Protein AF-A0A1A8IM45-F1 (afdb_monomer_lite)

pLDDT: mean 83.85, std 16.29, range [35.72, 97.88]

Foldseek 3Di:
DPDDDDDPDPPDDPLEAEAEFEPPDDLVVSLVVLLCQQVVHDDPDSPRDRRPHYDYDDDDNRPVSSVVSVVVNCVSDDDDDDDDDDDDDDD

Sequence (91 aa):
SEGNGVCPIPGIPADMLHMRVKEGSKIHNLLQFVSNRMQGRGGEDSTRTPVRQVVFTGSGRGITKTITCVEILKREVEGLHQLSKLHYKTI

Organism: Nothobranchius kuhntae (NCBI:txid321403)

Radius of gyration: 13.76 Å; chains: 1; bounding box: 36×26×33 Å

InterPro domains:
  IPR002775 DNA/RNA-binding protein Alba-like [PF01918] (18-89)
  IPR036882 Alba-like domain superfamily [G3DSA:3.30.110.20] (15-91)
  IPR036882 Alba-like domain superfamily [SSF82704] (18-90)
  IPR051958 Alba-like nucleic acid-binding [PTHR13516] (12-90)

Secondary structure (DSSP, 8-state):
-------SSTT--TT-EEEEE-TT--HHHHHHHHHHHHTT-S-S-TT-PPP--EEEEE-GGGHHHHHHHHHHHHHHSTT------------

Structure (mmCIF, N/CA/C/O backbone):
data_AF-A0A1A8IM45-F1
#
_entry.id   AF-A0A1A8IM45-F1
#
loop_
_atom_site.group_PDB
_atom_site.id
_atom_site.type_symbol
_atom_site.label_atom_id
_atom_site.label_alt_id
_atom_site.label_comp_id
_atom_site.label_asym_id
_atom_site.label_entity_id
_atom_site.label_seq_id
_atom_site.pdbx_PDB_ins_code
_atom_site.Cartn_x
_atom_site.Cartn_y
_atom_site.Cartn_z
_atom_site.occupancy
_atom_site.B_iso_or_equiv
_atom_site.auth_seq_id
_atom_site.auth_comp_id
_atom_site.auth_asym_id
_atom_site.auth_atom_id
_atom_site.pdbx_PD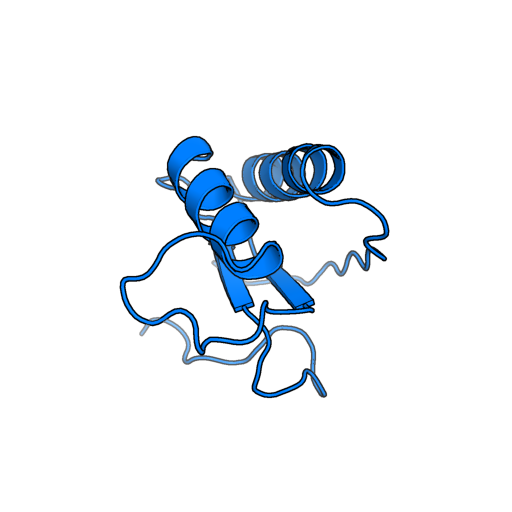B_model_num
ATOM 1 N N . SER A 1 1 ? -4.972 -17.997 18.549 1.00 35.72 1 SER A N 1
ATOM 2 C CA . SER A 1 1 ? -4.960 -18.733 17.272 1.00 35.72 1 SER A CA 1
ATOM 3 C C . SER A 1 1 ? -5.070 -17.740 16.130 1.00 35.72 1 SER A C 1
ATOM 5 O O . SER A 1 1 ? -6.155 -17.245 15.854 1.00 35.72 1 SER A O 1
ATOM 7 N N . GLU A 1 2 ? -3.933 -17.336 15.561 1.00 41.91 2 GLU A N 1
ATOM 8 C CA . GLU A 1 2 ? -3.873 -16.337 14.489 1.00 41.91 2 GLU A CA 1
ATOM 9 C C . GLU A 1 2 ? -4.468 -16.929 13.205 1.00 41.91 2 GLU A C 1
ATOM 11 O O . GLU A 1 2 ? -3.970 -17.922 12.681 1.00 41.91 2 GLU A O 1
ATOM 16 N N . GLY A 1 3 ? -5.584 -16.353 12.751 1.00 42.03 3 GLY A N 1
ATOM 17 C CA . GLY A 1 3 ? -6.398 -16.863 11.650 1.00 42.03 3 GLY A CA 1
ATOM 18 C C . GLY A 1 3 ? -5.589 -17.174 10.393 1.00 42.03 3 GLY A C 1
ATOM 19 O O . GLY A 1 3 ? -4.952 -16.304 9.796 1.00 42.03 3 GLY A O 1
ATOM 20 N N . ASN A 1 4 ? -5.662 -18.446 10.022 1.00 44.06 4 ASN A N 1
ATOM 21 C CA . ASN A 1 4 ? -5.074 -19.075 8.859 1.00 44.06 4 ASN A CA 1
ATOM 22 C C . ASN A 1 4 ? -5.502 -18.359 7.558 1.00 44.06 4 ASN A C 1
ATOM 24 O O . ASN A 1 4 ? -6.657 -18.422 7.156 1.00 44.06 4 ASN A O 1
ATOM 28 N N . GLY A 1 5 ? -4.567 -17.644 6.929 1.00 56.72 5 GLY A N 1
ATOM 29 C CA . GLY A 1 5 ? -4.264 -17.768 5.497 1.00 56.72 5 GLY A CA 1
ATOM 30 C C . GLY A 1 5 ? -5.320 -17.519 4.409 1.00 56.72 5 GLY A C 1
ATOM 31 O O . GLY A 1 5 ? -5.025 -17.860 3.269 1.00 56.72 5 GLY A O 1
ATOM 32 N N . VAL A 1 6 ? -6.500 -16.947 4.662 1.00 53.84 6 VAL A N 1
ATOM 33 C CA . VAL A 1 6 ? -7.440 -16.665 3.556 1.00 53.84 6 VAL A CA 1
ATOM 34 C C . VAL A 1 6 ? -7.080 -15.338 2.885 1.00 53.84 6 VAL A C 1
ATOM 36 O O . VAL A 1 6 ? -7.117 -14.274 3.507 1.00 53.84 6 VAL A O 1
ATOM 39 N N . CYS A 1 7 ? -6.705 -15.407 1.605 1.00 56.03 7 CYS A N 1
ATOM 40 C CA . CYS A 1 7 ? -6.522 -14.237 0.751 1.00 56.03 7 CYS A CA 1
ATOM 41 C C . CYS A 1 7 ? -7.816 -13.392 0.784 1.00 56.03 7 CYS A C 1
ATOM 43 O O . CYS A 1 7 ? -8.890 -13.949 0.551 1.00 56.03 7 CYS A O 1
ATOM 45 N N . PRO A 1 8 ? -7.767 -12.072 1.063 1.00 61.44 8 PRO A N 1
ATOM 46 C CA . PRO A 1 8 ? -8.982 -11.268 1.255 1.00 61.44 8 PRO A CA 1
ATOM 47 C C . PRO A 1 8 ? -9.831 -11.109 -0.011 1.00 61.44 8 PRO A C 1
ATOM 49 O O . PRO A 1 8 ? -10.918 -10.535 0.030 1.00 61.44 8 PRO A O 1
ATOM 52 N N . ILE A 1 9 ? -9.323 -11.567 -1.151 1.00 63.59 9 ILE A N 1
ATOM 53 C CA . ILE A 1 9 ? -9.972 -11.466 -2.446 1.00 63.59 9 ILE A CA 1
ATOM 54 C C . ILE A 1 9 ? -10.014 -12.885 -3.036 1.00 63.59 9 ILE A C 1
ATOM 56 O O . ILE A 1 9 ? -8.975 -13.408 -3.445 1.00 63.59 9 ILE A O 1
ATOM 60 N N . PRO A 1 10 ? -11.195 -13.525 -3.070 1.00 65.81 10 PRO A N 1
ATOM 61 C CA . PRO A 1 10 ? -11.387 -14.796 -3.762 1.00 65.81 10 PRO A CA 1
ATOM 62 C C . PRO A 1 10 ? -11.049 -14.660 -5.254 1.00 65.81 10 PRO A C 1
ATOM 64 O O . PRO A 1 10 ? -11.351 -13.630 -5.857 1.00 65.81 10 PRO A O 1
ATOM 67 N N . GLY A 1 11 ? -10.449 -15.694 -5.851 1.00 65.94 11 GLY A N 1
ATOM 68 C CA . GLY A 1 11 ? -10.142 -15.727 -7.289 1.00 65.94 11 GLY A CA 1
ATOM 69 C C . GLY A 1 11 ? -8.842 -15.029 -7.702 1.00 65.94 11 GLY A C 1
ATOM 70 O O . GLY A 1 11 ? -8.659 -14.738 -8.880 1.00 65.94 11 GLY A O 1
ATOM 71 N N . ILE A 1 12 ? -7.942 -14.747 -6.758 1.00 65.62 12 ILE A N 1
ATOM 72 C CA . ILE A 1 12 ? -6.629 -14.185 -7.080 1.00 65.62 12 ILE A CA 1
ATOM 73 C C . ILE A 1 12 ? -5.664 -15.260 -7.628 1.00 65.62 12 ILE A C 1
ATOM 75 O O . ILE A 1 12 ? -5.634 -16.369 -7.087 1.00 65.62 12 ILE A O 1
ATOM 79 N N . PRO A 1 13 ? -4.843 -14.930 -8.646 1.00 69.25 13 PRO A N 1
ATOM 80 C CA . PRO A 1 13 ? -3.796 -15.799 -9.188 1.00 69.25 13 PRO A CA 1
ATOM 81 C C . PRO A 1 13 ? -2.748 -16.270 -8.164 1.00 69.25 13 PRO A C 1
ATOM 83 O O . PRO A 1 13 ? -2.396 -15.557 -7.224 1.00 69.25 13 PRO A O 1
ATOM 86 N N . ALA A 1 14 ? -2.183 -17.462 -8.383 1.00 65.94 14 ALA A N 1
ATOM 87 C CA . ALA A 1 14 ? -1.172 -18.060 -7.502 1.00 65.94 14 ALA A CA 1
ATOM 88 C C . ALA A 1 14 ? 0.166 -17.288 -7.455 1.00 65.94 14 ALA A C 1
ATOM 90 O O . ALA A 1 14 ? 0.949 -17.469 -6.524 1.00 65.94 14 ALA A O 1
ATOM 91 N N . ASP A 1 15 ? 0.433 -16.421 -8.433 1.00 74.81 15 ASP A N 1
ATOM 92 C CA . ASP A 1 15 ? 1.650 -15.612 -8.558 1.00 74.81 15 ASP A CA 1
ATOM 93 C C . ASP A 1 15 ? 1.540 -14.217 -7.906 1.00 74.81 15 ASP A C 1
ATOM 95 O O . ASP A 1 15 ? 2.479 -13.417 -7.976 1.00 74.81 15 ASP A O 1
ATOM 99 N N . MET A 1 16 ? 0.429 -13.925 -7.221 1.00 84.06 16 MET A N 1
ATOM 100 C CA . MET A 1 16 ? 0.220 -12.660 -6.514 1.00 84.06 16 MET A CA 1
ATOM 101 C C . MET A 1 16 ? 1.142 -12.513 -5.294 1.00 84.06 16 MET A C 1
ATOM 103 O O . MET A 1 16 ? 1.237 -13.385 -4.428 1.00 84.06 16 MET A O 1
ATOM 107 N N . LEU A 1 17 ? 1.754 -11.335 -5.151 1.00 89.69 17 LEU A N 1
ATOM 108 C CA . LEU A 1 17 ? 2.470 -10.960 -3.937 1.00 89.69 17 LEU A CA 1
ATOM 109 C C . LEU A 1 17 ? 1.517 -10.428 -2.846 1.00 89.69 17 LEU A C 1
ATOM 111 O O . LEU A 1 17 ? 0.855 -9.413 -3.041 1.00 89.69 17 LEU A O 1
ATOM 115 N N . HIS A 1 18 ? 1.495 -11.043 -1.657 1.00 91.19 18 HIS A N 1
ATOM 116 C CA . HIS A 1 18 ? 0.705 -10.549 -0.515 1.00 91.19 18 HIS A CA 1
ATOM 117 C C . HIS A 1 18 ? 1.560 -9.778 0.502 1.00 91.19 18 HIS A C 1
ATOM 119 O O . HIS A 1 18 ? 2.363 -10.354 1.236 1.00 91.19 18 HIS A O 1
ATOM 125 N N . MET A 1 19 ? 1.339 -8.467 0.596 1.00 94.25 19 MET A N 1
ATOM 126 C CA . MET A 1 19 ? 2.012 -7.548 1.513 1.00 94.25 19 MET A CA 1
ATOM 127 C C . MET A 1 19 ? 1.130 -7.247 2.735 1.00 94.25 19 MET A C 1
ATOM 129 O O . MET A 1 19 ? 0.149 -6.504 2.663 1.00 94.25 19 MET A O 1
ATOM 133 N N . ARG A 1 20 ? 1.485 -7.805 3.899 1.00 92.94 20 ARG A N 1
ATOM 134 C CA . ARG A 1 20 ? 0.779 -7.550 5.167 1.00 92.94 20 ARG A CA 1
ATOM 135 C C . ARG A 1 20 ? 1.405 -6.375 5.914 1.00 92.94 20 ARG A C 1
ATOM 137 O O . ARG A 1 20 ? 2.536 -6.465 6.386 1.00 92.94 20 ARG A O 1
ATOM 144 N N . VAL A 1 21 ? 0.644 -5.299 6.068 1.00 95.56 21 VAL A N 1
ATOM 145 C CA . VAL A 1 21 ? 1.062 -4.081 6.760 1.00 95.56 21 VAL A CA 1
ATOM 146 C C . VAL A 1 21 ? 0.489 -4.081 8.174 1.00 95.56 21 VAL A C 1
ATOM 148 O O . VAL A 1 21 ? -0.722 -4.045 8.390 1.00 95.56 21 VAL A O 1
ATOM 151 N N . LYS A 1 22 ? 1.385 -4.139 9.155 1.00 93.69 22 LYS A N 1
ATOM 152 C CA . LYS A 1 22 ? 1.088 -4.082 10.588 1.00 93.69 22 LYS A CA 1
ATOM 153 C C . LYS A 1 22 ? 1.600 -2.759 11.161 1.00 93.69 22 LYS A C 1
ATOM 155 O O . LYS A 1 22 ? 2.349 -2.029 10.515 1.00 93.69 22 LYS A O 1
ATOM 160 N N . GLU A 1 23 ? 1.251 -2.463 12.408 1.00 91.81 23 GLU A N 1
ATOM 161 C CA . GLU A 1 23 ? 1.770 -1.282 13.108 1.00 91.81 23 GLU A CA 1
ATOM 162 C C . GLU A 1 23 ? 3.307 -1.250 13.152 1.00 91.81 23 GLU A C 1
ATOM 164 O O . GLU A 1 23 ? 3.896 -0.206 12.896 1.00 91.81 23 GLU A O 1
ATOM 169 N N . GLY A 1 24 ? 3.969 -2.389 13.367 1.00 93.38 24 GLY A N 1
ATOM 170 C CA . GLY A 1 24 ? 5.436 -2.484 13.358 1.00 93.38 24 GLY A CA 1
ATOM 171 C C . GLY A 1 24 ? 6.084 -2.477 11.967 1.00 93.38 24 GLY A C 1
ATOM 172 O O . GLY A 1 24 ? 7.308 -2.530 11.865 1.00 93.38 24 GLY A O 1
ATOM 173 N N . SER A 1 25 ? 5.303 -2.432 10.881 1.00 95.94 25 SER A N 1
ATOM 174 C CA . SER A 1 25 ? 5.858 -2.465 9.528 1.00 95.94 25 SER A CA 1
ATOM 175 C C . SER A 1 25 ? 6.675 -1.209 9.225 1.00 95.94 25 SER A C 1
ATOM 177 O O . SER A 1 25 ? 6.199 -0.077 9.376 1.00 95.94 25 SER A O 1
ATOM 179 N N . LYS A 1 26 ? 7.900 -1.430 8.740 1.00 96.38 26 LYS A N 1
ATOM 180 C CA . LYS A 1 26 ? 8.782 -0.394 8.199 1.00 96.38 26 LYS A CA 1
ATOM 181 C C . LYS A 1 26 ? 8.429 -0.167 6.730 1.00 96.38 26 LYS A C 1
ATOM 183 O O . LYS A 1 26 ? 8.670 -1.046 5.907 1.00 96.38 26 LYS A O 1
ATOM 188 N N . ILE A 1 27 ? 7.865 1.000 6.417 1.00 96.44 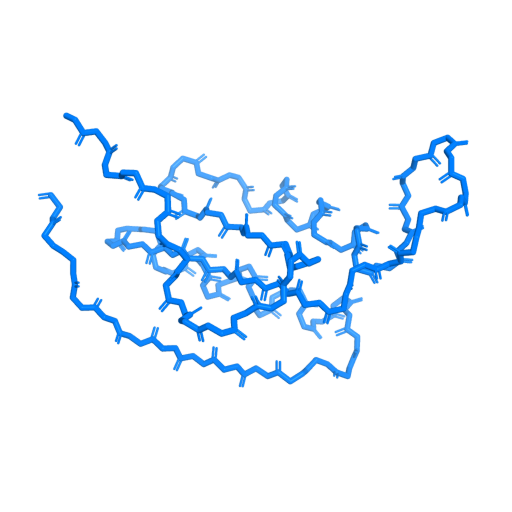27 ILE A N 1
ATOM 189 C CA . ILE A 1 27 ? 7.390 1.352 5.066 1.00 96.44 27 ILE A CA 1
ATOM 190 C C . ILE A 1 27 ? 8.505 1.184 4.027 1.00 96.44 27 ILE A C 1
ATOM 192 O O . ILE A 1 27 ? 8.294 0.509 3.027 1.00 96.44 27 ILE A O 1
ATOM 196 N N . HIS A 1 28 ? 9.704 1.702 4.313 1.00 95.88 28 HIS A N 1
ATOM 197 C CA . HIS A 1 28 ? 10.870 1.586 3.433 1.00 95.88 28 HIS A CA 1
ATOM 198 C C . HIS A 1 28 ? 11.154 0.135 3.012 1.00 95.88 28 HIS A C 1
ATOM 200 O O . HIS A 1 28 ? 11.269 -0.160 1.828 1.00 95.88 28 HIS A O 1
ATOM 206 N N . ASN A 1 29 ? 11.197 -0.791 3.975 1.00 96.12 29 ASN A N 1
ATOM 207 C CA . ASN A 1 29 ? 11.507 -2.193 3.695 1.00 96.12 29 ASN A CA 1
ATOM 208 C C . ASN A 1 29 ? 10.418 -2.860 2.846 1.00 96.12 29 ASN A C 1
ATOM 210 O O . ASN A 1 29 ? 10.728 -3.689 1.995 1.00 96.12 29 ASN A O 1
ATOM 214 N N . LEU A 1 30 ? 9.148 -2.509 3.081 1.00 96.62 30 LEU A N 1
ATOM 215 C CA . LEU A 1 30 ? 8.041 -3.025 2.279 1.00 96.62 30 LEU A CA 1
ATOM 216 C C . LEU A 1 30 ? 8.149 -2.541 0.835 1.00 96.62 30 LEU A C 1
ATOM 218 O O . LEU A 1 30 ? 8.069 -3.371 -0.065 1.00 96.62 30 LEU A O 1
ATOM 222 N N . LEU A 1 31 ? 8.359 -1.237 0.636 1.00 96.69 31 LEU A N 1
ATOM 223 C CA . LEU A 1 31 ? 8.483 -0.609 -0.681 1.00 96.69 31 LEU A CA 1
ATOM 224 C C . LEU A 1 31 ? 9.659 -1.175 -1.468 1.00 96.69 31 LEU A C 1
ATOM 226 O O . LEU A 1 31 ? 9.460 -1.690 -2.562 1.00 96.69 31 LEU A O 1
ATOM 230 N N . GLN A 1 32 ? 10.855 -1.198 -0.872 1.00 94.81 32 GLN A N 1
ATOM 231 C CA . GLN A 1 32 ? 12.041 -1.755 -1.519 1.00 94.81 32 GLN A CA 1
ATOM 232 C C . GLN A 1 32 ? 11.794 -3.194 -1.990 1.00 94.81 32 GLN A C 1
ATOM 234 O O . GLN A 1 32 ? 12.159 -3.554 -3.105 1.00 94.81 32 GLN A O 1
ATOM 239 N N . PHE A 1 33 ? 11.139 -4.016 -1.167 1.00 94.50 33 PHE A N 1
ATOM 240 C CA . PHE A 1 33 ? 10.837 -5.397 -1.521 1.00 94.50 33 PHE A CA 1
ATOM 241 C C . PHE A 1 33 ? 9.802 -5.519 -2.652 1.00 94.50 33 PHE A C 1
ATOM 243 O O . PHE A 1 33 ? 10.031 -6.271 -3.603 1.00 94.50 33 PHE A O 1
ATOM 250 N N . VAL A 1 34 ? 8.670 -4.804 -2.574 1.00 95.25 34 VAL A N 1
ATOM 251 C CA . VAL A 1 34 ? 7.619 -4.903 -3.604 1.00 95.25 34 VAL A CA 1
ATOM 252 C C . VAL A 1 34 ? 8.092 -4.351 -4.946 1.00 95.25 34 VAL A C 1
ATOM 254 O O . VAL A 1 34 ? 7.869 -4.992 -5.971 1.00 95.25 34 VAL A O 1
ATOM 257 N N . SER A 1 35 ? 8.790 -3.217 -4.947 1.00 94.06 35 SER A N 1
ATOM 258 C CA . SER A 1 35 ? 9.232 -2.538 -6.162 1.00 94.06 35 SER A CA 1
ATOM 259 C C . SER A 1 35 ? 10.271 -3.367 -6.898 1.00 94.06 35 SER A C 1
ATOM 261 O O . SER A 1 35 ? 10.145 -3.580 -8.101 1.00 94.06 35 SER A O 1
ATOM 263 N N . ASN A 1 36 ? 11.216 -3.953 -6.160 1.00 92.25 36 ASN A N 1
ATOM 264 C CA . ASN A 1 36 ? 12.168 -4.916 -6.699 1.00 92.25 36 ASN A CA 1
ATOM 265 C C . ASN A 1 36 ? 11.456 -6.093 -7.378 1.00 92.25 36 ASN A C 1
ATOM 267 O O . ASN A 1 36 ? 11.719 -6.405 -8.537 1.00 92.25 36 ASN A O 1
ATOM 271 N N . ARG A 1 37 ? 10.470 -6.694 -6.707 1.00 91.06 37 ARG A N 1
ATOM 272 C CA . ARG A 1 37 ? 9.769 -7.867 -7.240 1.00 91.06 37 ARG A CA 1
ATOM 273 C C . ARG A 1 37 ? 8.876 -7.559 -8.448 1.00 91.06 37 ARG A C 1
ATOM 275 O O . ARG A 1 37 ? 8.804 -8.383 -9.358 1.00 91.06 37 ARG A O 1
ATOM 282 N N . MET A 1 38 ? 8.212 -6.402 -8.467 1.00 91.19 38 MET A N 1
ATOM 283 C CA . MET A 1 38 ? 7.368 -5.947 -9.586 1.00 91.19 38 MET A CA 1
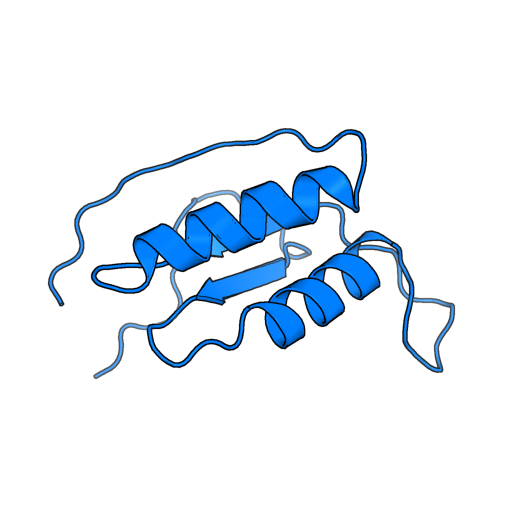ATOM 284 C C . MET A 1 38 ? 8.199 -5.506 -10.801 1.00 91.19 38 MET A C 1
ATOM 286 O O . MET A 1 38 ? 7.739 -5.620 -11.931 1.00 91.19 38 MET A O 1
ATOM 290 N N . GLN A 1 39 ? 9.429 -5.027 -10.585 1.00 90.25 39 GLN A N 1
ATOM 291 C CA . GLN A 1 39 ? 10.342 -4.583 -11.649 1.00 90.25 39 GLN A CA 1
ATOM 292 C C . GLN A 1 39 ? 11.346 -5.666 -12.082 1.00 90.25 39 GLN A C 1
ATOM 294 O O . GLN A 1 39 ? 12.196 -5.401 -12.928 1.00 90.25 39 GLN A O 1
ATOM 299 N N . GLY A 1 40 ? 11.294 -6.865 -11.488 1.00 85.19 40 GLY A N 1
ATOM 300 C CA . GLY A 1 40 ? 12.259 -7.939 -11.757 1.00 85.19 40 GLY A CA 1
ATOM 301 C C . GLY A 1 40 ? 13.685 -7.623 -11.297 1.00 85.19 40 GLY A C 1
ATOM 302 O O . GLY A 1 40 ? 14.643 -8.178 -11.824 1.00 85.19 40 GLY A O 1
ATOM 303 N N . ARG A 1 41 ? 13.846 -6.706 -10.339 1.00 75.25 41 ARG A N 1
ATOM 304 C CA . ARG A 1 41 ? 15.136 -6.302 -9.773 1.00 75.25 41 ARG A CA 1
ATOM 305 C C . ARG A 1 41 ? 15.387 -7.094 -8.490 1.00 75.25 41 ARG A C 1
ATOM 307 O O . ARG A 1 41 ? 14.499 -7.209 -7.656 1.00 75.25 41 ARG A O 1
ATOM 314 N N . GLY A 1 42 ? 16.602 -7.602 -8.294 1.00 61.00 42 GLY A N 1
ATOM 315 C CA . GLY A 1 42 ? 17.025 -8.215 -7.029 1.00 61.00 42 GLY A CA 1
ATOM 316 C C . GLY A 1 42 ? 16.892 -9.741 -6.975 1.00 61.00 42 GLY A C 1
ATOM 317 O O . GLY A 1 42 ? 15.850 -10.284 -6.607 1.00 61.00 42 GLY A O 1
ATOM 318 N N . GLY A 1 43 ? 18.007 -10.407 -7.273 1.00 56.38 43 GLY A N 1
ATOM 319 C CA . GLY A 1 43 ? 18.245 -11.841 -7.116 1.00 56.38 43 GLY A CA 1
ATOM 320 C C . GLY A 1 43 ? 19.345 -12.307 -8.071 1.00 56.38 43 GLY A C 1
ATOM 321 O O . GLY A 1 43 ? 19.375 -11.871 -9.215 1.00 56.38 43 GLY A O 1
ATOM 322 N N . GLU A 1 44 ? 20.232 -13.186 -7.602 1.00 55.00 44 GLU A N 1
ATOM 323 C CA . GLU A 1 44 ? 21.327 -13.822 -8.369 1.00 55.00 44 GLU A CA 1
ATOM 324 C C . GLU A 1 44 ? 20.818 -14.680 -9.547 1.00 55.00 44 GLU A C 1
ATOM 326 O O . GLU A 1 44 ? 21.578 -15.081 -10.420 1.00 55.00 44 GLU A O 1
ATOM 331 N N . ASP A 1 45 ? 19.505 -14.911 -9.593 1.00 52.81 45 ASP A N 1
ATOM 332 C CA . ASP A 1 45 ? 18.814 -15.709 -10.591 1.00 52.81 45 ASP A CA 1
ATOM 333 C C . ASP A 1 45 ? 17.956 -14.797 -11.484 1.00 52.81 45 ASP A C 1
ATOM 335 O O . ASP A 1 45 ? 16.805 -14.460 -11.185 1.00 52.81 45 ASP A O 1
ATOM 339 N N . SER A 1 46 ? 18.553 -14.353 -12.590 1.00 53.81 46 SER A N 1
ATOM 340 C CA . SER A 1 46 ? 17.979 -13.455 -13.608 1.00 53.81 46 SER A CA 1
ATOM 341 C C . SER A 1 46 ? 16.788 -14.069 -14.367 1.00 53.81 46 SER A C 1
ATOM 343 O O . SER A 1 46 ? 16.250 -13.459 -15.289 1.00 53.81 46 SER A O 1
ATOM 345 N N . THR A 1 47 ? 16.371 -15.279 -13.990 1.00 58.72 47 THR A N 1
ATOM 346 C CA . THR A 1 47 ? 15.303 -16.070 -14.615 1.00 58.72 47 THR A CA 1
ATOM 347 C C . THR A 1 47 ? 13.912 -15.775 -14.048 1.00 58.72 47 THR A C 1
ATOM 349 O O . THR A 1 47 ? 12.899 -16.209 -14.601 1.00 58.72 47 THR A O 1
ATOM 352 N N . ARG A 1 48 ? 13.822 -15.030 -12.941 1.00 69.81 48 ARG A N 1
ATOM 353 C CA . ARG A 1 48 ? 12.562 -14.842 -12.223 1.00 69.81 48 ARG A CA 1
ATOM 354 C C . ARG A 1 48 ? 11.687 -13.769 -12.875 1.00 69.81 48 ARG A C 1
ATOM 356 O O . ARG A 1 48 ? 11.993 -12.581 -12.818 1.00 69.81 48 ARG A O 1
ATOM 363 N N . THR A 1 49 ? 10.554 -14.184 -13.441 1.00 80.62 49 THR A N 1
ATOM 364 C CA . THR A 1 49 ? 9.563 -13.273 -14.033 1.00 80.62 49 THR A CA 1
ATOM 365 C C . THR A 1 49 ? 9.059 -12.253 -12.996 1.00 80.62 49 THR A C 1
ATOM 367 O O . THR A 1 49 ? 8.706 -12.655 -11.880 1.00 80.62 49 THR A O 1
ATOM 370 N N . PRO A 1 50 ? 8.999 -10.948 -13.335 1.00 87.75 50 PRO A N 1
ATOM 371 C CA . PRO A 1 50 ? 8.426 -9.933 -12.458 1.00 87.75 50 PRO A CA 1
ATOM 372 C C . PRO A 1 50 ? 6.981 -10.271 -12.083 1.00 87.75 50 PRO A C 1
ATOM 374 O O . PRO A 1 50 ? 6.201 -10.713 -12.932 1.00 87.75 50 PRO A O 1
ATOM 377 N N . VAL A 1 51 ? 6.607 -10.041 -10.823 1.00 89.25 51 VAL A N 1
ATOM 378 C CA . VAL A 1 51 ? 5.207 -10.224 -10.411 1.00 89.25 51 VAL A CA 1
ATOM 379 C C . VAL A 1 51 ? 4.352 -9.109 -11.002 1.00 89.25 51 VAL A C 1
ATOM 381 O O . VAL A 1 51 ? 4.760 -7.952 -11.030 1.00 89.25 51 VAL A O 1
ATOM 384 N N . ARG A 1 52 ? 3.157 -9.457 -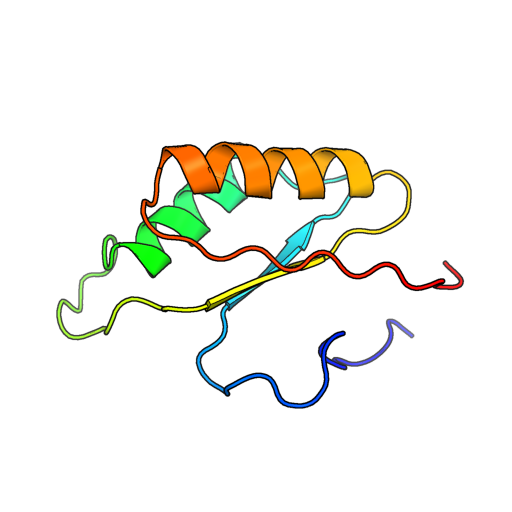11.483 1.00 88.12 52 ARG A N 1
ATOM 385 C CA . ARG A 1 52 ? 2.239 -8.498 -12.121 1.00 88.12 52 ARG A CA 1
ATOM 386 C C . ARG A 1 52 ? 1.147 -7.989 -11.189 1.00 88.12 52 ARG A C 1
ATOM 388 O O . ARG A 1 52 ? 0.420 -7.066 -11.542 1.00 88.12 52 ARG A O 1
ATOM 395 N N . GLN A 1 53 ? 1.002 -8.607 -10.019 1.00 90.12 53 GLN A N 1
ATOM 396 C CA . GLN A 1 53 ? -0.061 -8.304 -9.070 1.00 90.12 53 GLN A CA 1
ATOM 397 C C . GLN A 1 53 ? 0.458 -8.336 -7.636 1.00 90.12 53 GLN A C 1
ATOM 399 O O . GLN A 1 53 ? 1.220 -9.221 -7.236 1.00 90.12 53 GLN A O 1
ATOM 404 N N . VAL A 1 54 ? -0.013 -7.376 -6.846 1.00 92.62 54 VAL A N 1
ATOM 405 C CA . VAL A 1 54 ? 0.269 -7.270 -5.419 1.00 92.62 54 VAL A CA 1
ATOM 406 C C . VAL A 1 54 ? -1.003 -6.896 -4.669 1.00 92.62 54 VAL A C 1
ATOM 408 O O . VAL A 1 54 ? -1.782 -6.060 -5.122 1.00 92.62 54 VAL A O 1
ATOM 411 N N . VAL A 1 55 ? -1.199 -7.491 -3.497 1.00 93.38 55 VAL A N 1
ATOM 412 C CA . VAL A 1 55 ? -2.253 -7.107 -2.557 1.00 93.38 55 VAL A CA 1
ATOM 413 C C . VAL A 1 55 ? -1.620 -6.593 -1.283 1.00 93.38 55 VAL A C 1
ATOM 415 O O . VAL A 1 55 ? -0.837 -7.287 -0.639 1.00 93.38 55 VAL A O 1
ATOM 418 N N . PHE A 1 56 ? -2.014 -5.389 -0.887 1.00 95.38 56 PHE A N 1
ATOM 419 C CA . PHE A 1 56 ? -1.693 -4.830 0.416 1.00 95.38 56 PHE A CA 1
ATOM 420 C C . PHE A 1 56 ? -2.877 -5.010 1.359 1.00 95.38 56 PHE A C 1
ATOM 422 O O . PHE A 1 56 ? -4.007 -4.664 1.025 1.00 95.38 56 PHE A O 1
ATOM 429 N N . THR A 1 57 ? -2.619 -5.528 2.557 1.00 94.00 57 THR A N 1
ATOM 430 C CA . THR A 1 57 ? -3.637 -5.645 3.609 1.00 94.00 57 THR A CA 1
ATOM 431 C C . THR A 1 57 ? -3.152 -4.987 4.881 1.00 94.00 57 THR A C 1
ATOM 433 O O . THR A 1 57 ? -2.065 -5.319 5.355 1.00 94.00 57 THR A O 1
ATOM 436 N N . GLY A 1 58 ? -3.992 -4.161 5.487 1.00 93.94 58 GLY A N 1
ATOM 437 C CA . GLY A 1 58 ? -3.787 -3.657 6.837 1.00 93.94 58 GLY A CA 1
ATOM 438 C C . GLY A 1 58 ? -5.114 -3.448 7.547 1.00 93.94 58 GLY A C 1
ATOM 439 O O . GLY A 1 58 ? -6.166 -3.352 6.923 1.00 93.94 58 GLY A O 1
ATOM 440 N N . SER A 1 59 ? -5.053 -3.407 8.872 1.00 92.69 59 SER A N 1
ATOM 441 C CA . SER A 1 59 ? -6.209 -3.234 9.752 1.00 92.69 59 SER A CA 1
ATOM 442 C C . SER A 1 59 ? -5.841 -2.344 10.938 1.00 92.69 59 SER A C 1
ATOM 444 O O . SER A 1 59 ? -4.664 -2.251 11.304 1.00 92.69 59 SER A O 1
ATOM 446 N N . GLY A 1 60 ? -6.834 -1.694 11.550 1.00 92.69 60 GLY A N 1
ATOM 447 C CA . GLY A 1 60 ? -6.627 -0.799 12.693 1.00 92.69 60 GLY A CA 1
ATOM 448 C C . GLY A 1 60 ? -5.567 0.272 12.407 1.00 92.69 60 GLY A C 1
ATOM 449 O O . GLY A 1 60 ? -5.588 0.916 11.359 1.00 92.69 60 GLY A O 1
ATOM 450 N N . ARG A 1 61 ? -4.575 0.409 13.298 1.00 93.12 61 ARG A N 1
ATOM 451 C CA . ARG A 1 61 ? -3.466 1.378 13.156 1.00 93.12 61 ARG A CA 1
ATOM 452 C C . ARG A 1 61 ? -2.564 1.142 11.929 1.00 93.12 61 ARG A C 1
ATOM 454 O O . ARG A 1 61 ? -1.760 2.002 11.584 1.00 93.12 61 ARG A O 1
ATOM 461 N N . GLY A 1 62 ? -2.689 0.000 11.245 1.00 93.56 62 GLY A N 1
ATOM 462 C CA . GLY A 1 62 ? -1.963 -0.299 10.006 1.00 93.56 62 GLY A CA 1
ATOM 463 C C . GLY A 1 62 ? -2.590 0.282 8.731 1.00 93.56 62 GLY A C 1
ATOM 464 O O . GLY A 1 62 ? -1.932 0.277 7.690 1.00 93.56 62 GLY A O 1
ATOM 465 N N . ILE A 1 63 ? -3.831 0.786 8.780 1.00 94.62 63 ILE A N 1
ATOM 466 C CA . ILE A 1 63 ? -4.577 1.221 7.582 1.00 94.62 63 ILE A CA 1
ATOM 467 C C . ILE A 1 63 ? -3.857 2.365 6.861 1.00 94.62 63 ILE A C 1
ATOM 469 O O . ILE A 1 63 ? -3.539 2.227 5.681 1.00 94.62 63 ILE A O 1
ATOM 473 N N . THR A 1 64 ? -3.508 3.448 7.563 1.00 96.94 64 THR A N 1
ATOM 474 C CA . THR A 1 64 ? -2.818 4.599 6.951 1.00 96.94 64 THR A CA 1
ATOM 475 C C . THR A 1 64 ? -1.508 4.183 6.288 1.00 96.94 64 THR A C 1
ATOM 477 O O . THR A 1 64 ? -1.266 4.542 5.142 1.00 96.94 64 THR A O 1
ATOM 480 N N . LYS A 1 65 ? -0.699 3.336 6.944 1.00 97.19 65 LYS A N 1
ATOM 481 C CA . LYS A 1 65 ? 0.552 2.817 6.362 1.00 97.19 65 LYS A CA 1
ATOM 482 C C . LYS A 1 65 ? 0.313 1.989 5.104 1.00 97.19 65 LYS A C 1
ATOM 484 O O . LYS A 1 65 ? 1.127 2.038 4.189 1.00 97.19 65 LYS A O 1
ATOM 489 N N . THR A 1 66 ? -0.779 1.228 5.068 1.00 97.44 66 THR A N 1
ATOM 490 C CA . THR A 1 66 ? -1.166 0.422 3.901 1.00 97.44 66 THR A CA 1
ATOM 491 C C . THR A 1 66 ? -1.426 1.328 2.707 1.00 97.44 66 THR A C 1
ATOM 493 O O . THR A 1 66 ?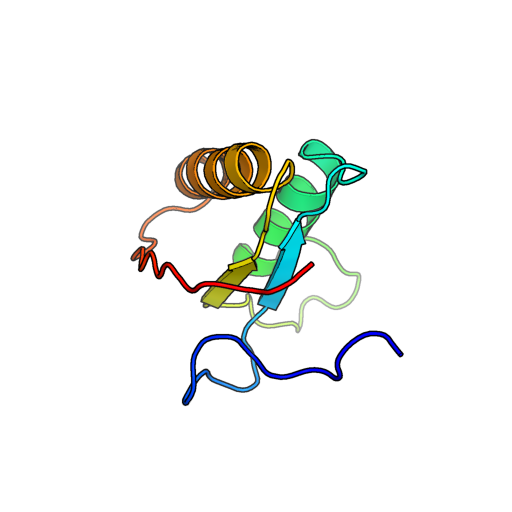 -0.846 1.113 1.647 1.00 97.44 66 THR A O 1
ATOM 496 N N . ILE A 1 67 ? -2.218 2.383 2.914 1.00 97.31 67 ILE A N 1
ATOM 497 C CA . ILE A 1 67 ? -2.510 3.391 1.891 1.00 97.31 67 ILE A CA 1
ATOM 498 C C . ILE A 1 67 ? -1.210 4.073 1.451 1.00 97.31 67 ILE A C 1
ATOM 500 O O . ILE A 1 67 ? -0.918 4.110 0.262 1.00 97.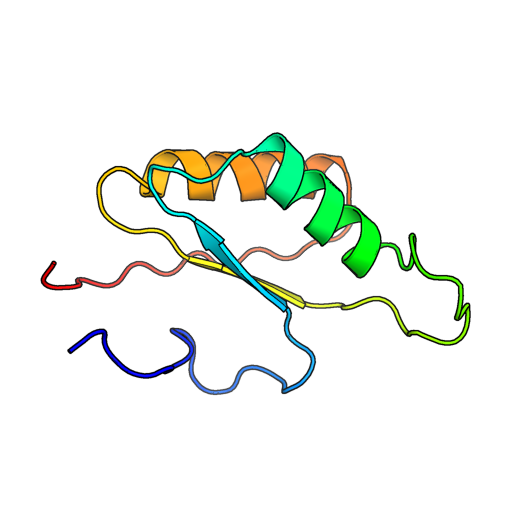31 67 ILE A O 1
ATOM 504 N N . THR A 1 68 ? -0.369 4.517 2.392 1.00 97.56 68 THR A N 1
ATOM 505 C CA . THR A 1 68 ? 0.930 5.135 2.081 1.00 97.56 68 THR A CA 1
ATOM 506 C C . THR A 1 68 ? 1.829 4.227 1.238 1.00 97.56 68 THR A C 1
ATOM 508 O O . THR A 1 68 ? 2.425 4.701 0.277 1.00 97.56 68 THR A O 1
ATOM 511 N N . CYS A 1 69 ? 1.919 2.929 1.554 1.00 97.88 69 CYS A N 1
ATOM 512 C CA . CYS A 1 69 ? 2.715 1.988 0.760 1.00 97.88 69 CYS A CA 1
ATOM 513 C C . CYS A 1 69 ? 2.197 1.885 -0.682 1.00 97.88 69 CYS A C 1
ATOM 515 O O . CYS A 1 69 ? 2.994 1.899 -1.614 1.00 97.88 69 CYS A O 1
ATOM 517 N N . VAL A 1 70 ? 0.875 1.812 -0.872 1.00 97.50 70 VAL A N 1
ATOM 518 C CA . VAL A 1 70 ? 0.265 1.737 -2.210 1.00 97.50 70 VAL A CA 1
ATOM 519 C C . VAL A 1 70 ? 0.500 3.027 -2.998 1.00 97.50 70 VAL A C 1
ATOM 521 O O . VAL A 1 70 ? 0.894 2.970 -4.160 1.00 97.50 70 VAL A O 1
ATOM 524 N N . GLU A 1 71 ? 0.309 4.192 -2.377 1.00 97.62 71 GLU A N 1
ATOM 525 C CA . GLU A 1 71 ? 0.494 5.485 -3.047 1.00 97.62 71 GLU A CA 1
ATOM 526 C C . GLU A 1 71 ? 1.950 5.750 -3.443 1.00 97.62 71 GLU A C 1
ATOM 528 O O . GLU A 1 71 ? 2.193 6.327 -4.501 1.00 97.62 71 GLU A O 1
ATOM 533 N N . ILE A 1 72 ? 2.923 5.312 -2.636 1.00 97.50 72 ILE A N 1
ATOM 534 C CA . ILE A 1 72 ? 4.340 5.417 -3.010 1.00 97.50 72 ILE A CA 1
ATOM 535 C C . ILE A 1 72 ? 4.676 4.415 -4.119 1.00 97.50 72 ILE A C 1
ATOM 537 O O . ILE A 1 72 ? 5.282 4.806 -5.111 1.00 97.50 72 ILE A O 1
ATOM 541 N N . LEU A 1 73 ? 4.215 3.163 -4.020 1.00 97.00 73 LEU A N 1
ATOM 542 C CA . LEU A 1 73 ? 4.479 2.147 -5.043 1.00 97.00 73 LEU A CA 1
ATOM 543 C C . LEU A 1 73 ? 3.992 2.575 -6.435 1.00 97.00 73 LEU A C 1
ATOM 545 O O . LEU A 1 73 ? 4.698 2.368 -7.416 1.00 97.00 73 LEU A O 1
ATOM 549 N N . LYS A 1 74 ? 2.820 3.216 -6.533 1.00 96.00 74 LYS A N 1
ATOM 550 C CA . LYS A 1 74 ? 2.290 3.735 -7.809 1.00 96.00 74 LYS A CA 1
ATOM 551 C C . LYS A 1 74 ? 3.163 4.813 -8.456 1.00 96.00 74 LYS A C 1
ATOM 553 O O . LYS A 1 74 ? 3.023 5.059 -9.647 1.00 96.00 74 LYS A O 1
ATOM 558 N N . ARG A 1 75 ? 4.030 5.479 -7.686 1.00 96.06 75 ARG A N 1
ATOM 559 C CA . ARG A 1 75 ? 5.017 6.429 -8.225 1.00 96.06 75 ARG A CA 1
ATOM 560 C C . ARG A 1 75 ? 6.269 5.725 -8.746 1.00 96.06 75 ARG A C 1
ATOM 562 O O . ARG A 1 75 ? 6.963 6.286 -9.580 1.00 96.06 75 ARG A O 1
ATOM 569 N N . GLU A 1 76 ? 6.567 4.531 -8.238 1.00 93.62 76 GLU A N 1
ATOM 570 C CA . GLU A 1 76 ? 7.755 3.747 -8.600 1.00 93.62 76 GLU A CA 1
ATOM 571 C C . GLU A 1 76 ? 7.484 2.736 -9.723 1.00 93.62 76 GLU A C 1
ATOM 573 O O . GLU A 1 76 ? 8.415 2.313 -10.407 1.00 93.62 76 GLU A O 1
ATOM 578 N N . VAL A 1 77 ? 6.226 2.324 -9.901 1.00 92.31 77 VAL A N 1
ATOM 579 C CA . VAL A 1 77 ? 5.793 1.354 -10.912 1.00 92.31 77 VAL A CA 1
ATOM 580 C C . VAL A 1 77 ? 4.618 1.931 -11.696 1.00 92.31 77 VAL A C 1
ATOM 582 O O . VAL A 1 77 ? 3.542 2.167 -11.146 1.00 92.31 77 VAL A O 1
ATOM 585 N N . GLU A 1 78 ? 4.825 2.140 -12.993 1.00 91.00 78 GLU A N 1
ATOM 586 C CA . GLU A 1 78 ? 3.824 2.712 -13.894 1.00 91.00 78 GLU A CA 1
ATOM 587 C C . GLU A 1 78 ? 2.765 1.681 -14.327 1.00 91.00 78 GLU A C 1
ATOM 589 O O . GLU A 1 78 ? 2.987 0.470 -14.294 1.00 91.00 78 GLU A O 1
ATOM 594 N N . GLY A 1 79 ? 1.592 2.165 -14.752 1.00 91.56 79 GLY A N 1
ATOM 595 C CA . GLY A 1 79 ? 0.547 1.327 -15.358 1.00 91.56 79 GLY A CA 1
ATOM 596 C C . GLY A 1 79 ? -0.239 0.435 -14.387 1.00 91.56 79 GLY A C 1
ATOM 597 O O . GLY A 1 79 ? -0.936 -0.480 -14.823 1.00 91.56 79 GLY A O 1
ATOM 598 N N . LEU A 1 80 ? -0.151 0.674 -13.074 1.00 93.50 80 LEU A N 1
ATOM 599 C CA . LEU A 1 80 ? -0.883 -0.116 -12.083 1.00 93.50 80 LEU A CA 1
ATOM 600 C C . LEU A 1 80 ? -2.379 0.222 -12.055 1.00 93.50 80 LEU A C 1
ATOM 602 O O . LEU A 1 80 ? -2.778 1.354 -11.783 1.00 93.50 80 LEU A O 1
ATOM 606 N N . HIS A 1 81 ? -3.216 -0.802 -12.221 1.00 94.06 81 HIS A N 1
ATOM 607 C CA . HIS A 1 81 ? -4.636 -0.729 -11.889 1.00 94.06 81 HIS A CA 1
ATOM 608 C C . HIS A 1 81 ? -4.834 -0.972 -10.388 1.00 94.06 81 HIS A C 1
ATOM 610 O O . HIS A 1 81 ? -4.286 -1.924 -9.830 1.00 94.06 81 HIS A O 1
ATOM 616 N N . GLN A 1 82 ? -5.638 -0.135 -9.728 1.00 94.38 82 GLN A N 1
ATOM 617 C CA . GLN A 1 82 ? -5.889 -0.233 -8.289 1.00 94.38 82 GLN A CA 1
ATOM 618 C C . GLN A 1 82 ? -7.331 -0.652 -7.993 1.00 94.38 82 GLN A C 1
ATOM 620 O O . GLN A 1 82 ? -8.280 -0.062 -8.503 1.00 94.38 82 GLN A O 1
ATOM 625 N N . LEU A 1 83 ? -7.484 -1.621 -7.087 1.00 92.81 83 LEU A N 1
ATOM 626 C CA . LEU A 1 83 ? -8.760 -2.011 -6.493 1.00 92.81 83 LEU A CA 1
ATOM 627 C C . LEU A 1 83 ? -8.665 -1.914 -4.967 1.00 92.81 83 LEU A C 1
ATOM 629 O O . LEU A 1 83 ? -7.860 -2.608 -4.348 1.00 92.81 83 LEU A O 1
ATOM 633 N N . SER A 1 84 ? -9.516 -1.088 -4.362 1.00 94.12 84 SER A N 1
ATOM 634 C CA . SER A 1 84 ? -9.595 -0.923 -2.907 1.00 94.12 84 SER A CA 1
ATOM 635 C C . SER A 1 84 ? -10.846 -1.619 -2.374 1.00 94.12 84 SER A C 1
ATOM 637 O O . SER A 1 84 ? -11.959 -1.267 -2.758 1.00 94.12 84 SER A O 1
ATOM 639 N N . LYS A 1 85 ? -10.676 -2.600 -1.480 1.00 91.12 85 LYS A N 1
ATOM 640 C CA . LYS A 1 85 ? -11.785 -3.283 -0.797 1.00 91.12 85 LYS A CA 1
ATOM 641 C C . LYS A 1 85 ? -11.699 -3.058 0.704 1.00 91.12 85 LYS A C 1
ATOM 643 O O . LYS A 1 85 ? -10.625 -3.169 1.290 1.00 91.12 85 LYS A O 1
ATOM 648 N N . LEU A 1 86 ? -12.844 -2.783 1.314 1.00 91.31 86 LEU A N 1
ATOM 649 C CA . LEU A 1 86 ? -12.990 -2.662 2.758 1.00 91.31 86 LEU A CA 1
ATOM 650 C C . LEU A 1 86 ? -13.746 -3.882 3.275 1.00 91.31 86 LEU A C 1
ATOM 652 O O . LEU A 1 86 ? -14.712 -4.326 2.658 1.00 91.31 86 LEU A O 1
ATOM 656 N N . HIS A 1 87 ? -13.309 -4.416 4.408 1.00 85.44 87 HIS A N 1
ATOM 657 C CA . HIS A 1 87 ? -14.032 -5.456 5.122 1.00 85.44 87 HIS A CA 1
ATOM 658 C C . HIS A 1 87 ? -13.874 -5.238 6.624 1.00 85.44 87 HIS A C 1
ATOM 660 O O . HIS A 1 87 ? -12.837 -4.759 7.092 1.00 85.44 87 HIS A O 1
ATOM 666 N N . TYR A 1 88 ? -14.893 -5.611 7.390 1.00 87.56 88 TYR A N 1
ATOM 667 C CA . TYR A 1 88 ? -14.778 -5.647 8.840 1.00 87.56 88 TYR A CA 1
ATOM 668 C C . TYR A 1 88 ? -13.941 -6.855 9.260 1.00 87.56 88 TYR A C 1
ATOM 670 O O . TYR A 1 88 ? -13.951 -7.909 8.619 1.00 87.56 88 TYR A O 1
ATOM 678 N N . LYS A 1 89 ? -13.176 -6.687 10.334 1.00 80.50 89 LYS A N 1
ATOM 679 C CA . LYS A 1 89 ? -12.429 -7.759 10.981 1.00 80.50 89 LYS A CA 1
ATOM 680 C C . LYS A 1 89 ? -12.463 -7.509 12.479 1.00 80.50 89 LYS A C 1
ATOM 682 O O . LYS A 1 89 ? -12.043 -6.441 12.918 1.00 80.50 89 LYS A O 1
ATOM 687 N N . THR A 1 90 ? -12.926 -8.491 13.240 1.00 80.19 90 THR A N 1
ATOM 688 C CA . THR A 1 90 ? -12.775 -8.490 14.697 1.00 80.19 90 THR A CA 1
ATOM 689 C C . THR A 1 90 ? -11.297 -8.705 15.020 1.00 80.19 90 THR A C 1
ATOM 691 O O . THR A 1 90 ? -10.683 -9.633 14.482 1.00 80.19 90 THR A O 1
ATOM 694 N N . ILE A 1 91 ? -10.715 -7.793 15.800 1.00 64.38 91 ILE A N 1
ATOM 695 C CA . ILE A 1 91 ? -9.301 -7.813 16.205 1.00 64.38 91 ILE A CA 1
ATOM 696 C C . ILE A 1 91 ? -9.189 -8.452 17.580 1.00 64.38 91 ILE A C 1
ATOM 698 O O . ILE A 1 91 ? -10.015 -8.084 18.442 1.00 64.38 91 ILE A O 1
#